Protein AF-A0A1C5S0I0-F1 (afdb_monomer_lite)

Secondary structure (DSSP, 8-state):
--TT----SSHHHHHHHHHHHHHHHHHHHHH--SS---HHHHHHHHT----PPP-

Sequence (55 aa):
MNKNTYEPETLEEEFAFLAGRVAALEAMLNADNSDFIDKKDVALILGISYIPKKD

Radius of gyration: 13.95 Å; chains: 1; bounding box: 40×26×34 Å

pLDDT: mean 83.23, std 12.37, range [41.66, 94.81]

Foldseek 3Di:
DPPPDDDDPDPVVVVVLVVQLVVVVVVVVVVDPDPDDDPVVNCVSVVHDDDDDDD

Structure (mmCIF, N/CA/C/O backbone):
data_AF-A0A1C5S0I0-F1
#
_entry.id   AF-A0A1C5S0I0-F1
#
loop_
_atom_site.group_PDB
_atom_site.id
_atom_site.type_symbol
_atom_site.label_atom_id
_atom_site.label_alt_id
_atom_site.label_comp_id
_atom_site.label_asym_id
_atom_site.label_entity_id
_atom_site.label_seq_id
_atom_site.pdbx_PDB_ins_code
_atom_site.Cartn_x
_atom_site.Cartn_y
_atom_site.Cartn_z
_atom_site.occupancy
_atom_site.B_iso_or_equiv
_atom_site.auth_seq_id
_atom_site.auth_comp_id
_atom_site.auth_asym_id
_atom_site.auth_atom_id
_atom_site.pdbx_PDB_model_num
ATOM 1 N N . MET A 1 1 ? -25.101 2.366 -4.905 1.00 41.66 1 MET A N 1
ATOM 2 C CA . MET A 1 1 ? -24.052 2.084 -3.908 1.00 41.66 1 MET A CA 1
ATOM 3 C C . MET A 1 1 ? -23.217 0.934 -4.451 1.00 41.66 1 MET A C 1
ATOM 5 O O . MET A 1 1 ? -23.756 -0.153 -4.637 1.00 41.66 1 MET A O 1
ATOM 9 N N . ASN A 1 2 ? -21.986 1.215 -4.885 1.00 46.75 2 ASN A N 1
ATOM 10 C CA . ASN A 1 2 ? -21.094 0.197 -5.441 1.00 46.75 2 ASN A CA 1
ATOM 11 C C . ASN A 1 2 ? -20.660 -0.714 -4.283 1.00 46.75 2 ASN A C 1
ATOM 13 O O . ASN A 1 2 ? -20.152 -0.214 -3.288 1.00 46.75 2 ASN A O 1
ATOM 17 N N . LYS A 1 3 ? -20.922 -2.021 -4.367 1.00 47.00 3 LYS A N 1
ATOM 18 C CA . LYS A 1 3 ? -20.802 -2.962 -3.232 1.00 47.00 3 LYS A CA 1
ATOM 19 C C . LYS A 1 3 ? -19.356 -3.252 -2.788 1.00 47.00 3 LYS A C 1
ATOM 21 O O . LYS A 1 3 ? -19.166 -4.041 -1.874 1.00 47.00 3 LYS A O 1
ATOM 26 N N . ASN A 1 4 ? -18.365 -2.625 -3.424 1.00 56.59 4 ASN A N 1
ATOM 27 C CA . ASN A 1 4 ? -16.950 -2.970 -3.277 1.00 56.59 4 ASN A CA 1
ATOM 28 C C . ASN A 1 4 ? -16.079 -1.808 -2.775 1.00 56.59 4 ASN A C 1
ATOM 30 O O . ASN A 1 4 ? -14.858 -1.938 -2.762 1.00 56.59 4 ASN A O 1
ATOM 34 N N . THR A 1 5 ? -16.667 -0.673 -2.396 1.00 61.19 5 THR A N 1
ATOM 35 C CA . THR A 1 5 ? -15.910 0.408 -1.759 1.00 61.19 5 THR A CA 1
ATOM 36 C C . THR A 1 5 ? -15.963 0.179 -0.256 1.00 61.19 5 THR A C 1
ATOM 38 O O . THR A 1 5 ? -16.974 0.472 0.375 1.00 61.19 5 THR A O 1
ATOM 41 N N . TYR A 1 6 ? -14.915 -0.431 0.297 1.00 69.75 6 TYR A N 1
ATOM 42 C CA . TYR A 1 6 ? -14.735 -0.458 1.744 1.00 69.75 6 TYR A CA 1
ATOM 43 C C . TYR A 1 6 ? -14.290 0.938 2.184 1.00 69.75 6 TYR A C 1
ATOM 45 O O . TYR A 1 6 ? -13.249 1.420 1.732 1.00 69.75 6 TYR A O 1
ATOM 53 N N . GLU A 1 7 ? -15.086 1.576 3.034 1.00 78.06 7 GLU A N 1
ATOM 54 C CA . GLU A 1 7 ? -14.744 2.830 3.700 1.00 78.06 7 GLU A CA 1
ATOM 55 C C . GLU A 1 7 ? -14.470 2.504 5.173 1.00 78.06 7 GLU A C 1
ATOM 57 O O . GLU A 1 7 ? -15.336 1.907 5.810 1.00 78.06 7 GLU A O 1
ATOM 62 N N . PRO A 1 8 ? -13.276 2.824 5.704 1.00 80.69 8 PRO A N 1
ATOM 63 C CA . PRO A 1 8 ? -12.973 2.641 7.119 1.00 80.69 8 PRO A CA 1
ATOM 64 C C . PRO A 1 8 ? -13.995 3.351 8.007 1.00 80.69 8 PRO A C 1
ATOM 66 O O . PRO A 1 8 ? -14.294 4.526 7.789 1.00 80.69 8 PRO A O 1
ATOM 69 N N . GLU A 1 9 ? -14.510 2.654 9.018 1.00 85.69 9 GLU A N 1
ATOM 70 C CA . GLU A 1 9 ? -15.468 3.225 9.974 1.00 85.69 9 GLU A CA 1
ATOM 71 C C . GLU A 1 9 ? -14.767 3.778 11.227 1.00 85.69 9 GLU A C 1
ATOM 73 O O . GLU A 1 9 ? -15.347 4.573 11.973 1.00 85.69 9 GLU A O 1
ATOM 78 N N . THR A 1 10 ? -13.507 3.388 11.453 1.00 90.81 10 THR A N 1
ATOM 79 C CA . THR A 1 10 ? -12.697 3.797 12.608 1.00 90.81 10 THR A CA 1
ATOM 80 C C . THR A 1 10 ? -11.296 4.256 12.206 1.00 90.81 10 THR A C 1
ATOM 82 O O 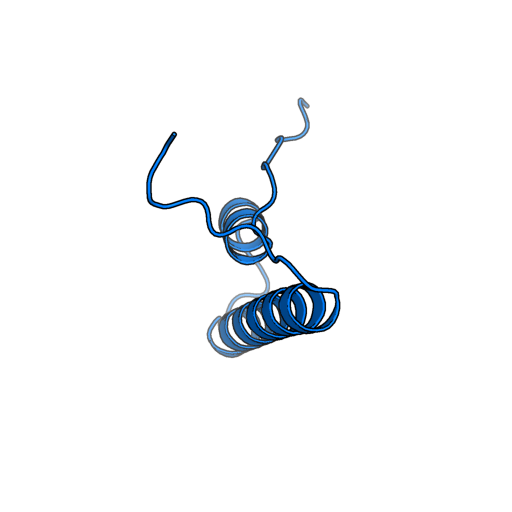. THR A 1 10 ? -10.774 3.903 11.147 1.00 90.81 10 THR A O 1
ATOM 85 N N . LEU A 1 11 ? -10.647 5.014 13.097 1.00 89.75 11 LEU A N 1
ATOM 86 C CA . LEU A 1 11 ? -9.248 5.412 12.922 1.00 89.75 11 LEU A CA 1
ATOM 87 C C . LEU A 1 11 ? -8.319 4.191 12.898 1.00 89.75 11 LEU A C 1
ATOM 89 O O . LEU A 1 11 ? -7.365 4.164 12.124 1.00 89.75 11 LEU A O 1
ATOM 93 N N . GLU A 1 12 ? -8.586 3.170 13.716 1.00 92.19 12 GLU A N 1
ATOM 94 C CA . GLU A 1 12 ? -7.804 1.931 13.713 1.00 92.19 12 GLU A CA 1
ATOM 95 C C . GLU A 1 12 ? -7.862 1.219 12.358 1.00 92.19 12 GLU A C 1
ATOM 97 O O . GLU A 1 12 ? -6.842 0.710 11.888 1.00 92.19 12 GLU A O 1
ATOM 102 N N . GLU A 1 13 ? -9.028 1.212 11.710 1.00 88.94 13 GLU A N 1
ATOM 103 C CA . GLU A 1 13 ? -9.180 0.664 10.365 1.00 88.94 13 GLU A CA 1
ATOM 104 C C . GLU A 1 13 ? -8.401 1.494 9.344 1.00 88.94 13 GLU A C 1
ATOM 106 O O . GLU A 1 13 ? -7.640 0.921 8.567 1.00 88.94 13 GLU A O 1
ATOM 111 N N . GLU A 1 14 ? -8.482 2.828 9.381 1.00 88.69 14 GLU A N 1
ATOM 112 C CA . GLU A 1 14 ? -7.669 3.689 8.506 1.00 88.69 14 GLU A CA 1
ATOM 113 C C . GLU A 1 14 ? -6.165 3.406 8.651 1.00 88.69 14 GLU A C 1
ATOM 115 O O . GLU A 1 14 ? -5.456 3.268 7.646 1.00 88.69 14 GLU A O 1
ATOM 120 N N . PHE A 1 15 ? -5.676 3.250 9.886 1.00 90.56 15 PHE A N 1
ATOM 121 C CA . PHE A 1 15 ? -4.284 2.884 10.151 1.00 90.56 15 PHE A CA 1
ATOM 122 C C . PHE A 1 15 ? -3.934 1.490 9.625 1.00 90.56 15 PHE A C 1
ATOM 124 O O . PHE A 1 15 ? -2.865 1.319 9.034 1.00 90.56 15 PHE A O 1
ATOM 131 N N . ALA A 1 16 ? -4.816 0.502 9.791 1.00 92.00 16 ALA A N 1
AT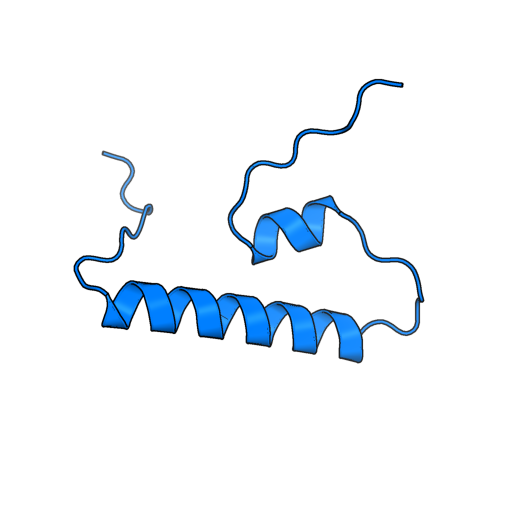OM 132 C CA . ALA A 1 16 ? -4.609 -0.843 9.260 1.00 92.00 16 ALA A CA 1
ATOM 133 C C . ALA A 1 16 ? -4.554 -0.846 7.722 1.00 92.00 16 ALA A C 1
ATOM 135 O O . ALA A 1 16 ? -3.680 -1.494 7.136 1.00 92.00 16 ALA A O 1
ATOM 136 N N . PHE A 1 17 ? -5.422 -0.071 7.061 1.00 90.50 17 PHE A N 1
ATOM 137 C CA . PHE A 1 17 ? -5.381 0.124 5.610 1.00 90.50 17 PHE A CA 1
ATOM 138 C C . PHE A 1 17 ? -4.072 0.774 5.171 1.00 90.50 17 PHE A C 1
ATOM 140 O O . PHE A 1 17 ? -3.438 0.293 4.230 1.00 90.50 17 PHE A O 1
ATOM 147 N N . LEU A 1 18 ? -3.635 1.832 5.854 1.00 91.25 18 LEU A N 1
ATOM 148 C CA . LEU A 1 18 ? -2.373 2.494 5.540 1.00 91.25 18 LEU A CA 1
ATOM 149 C C . LEU A 1 18 ? -1.178 1.546 5.715 1.00 91.25 18 LEU A C 1
ATOM 151 O O . LEU A 1 18 ? -0.344 1.451 4.816 1.00 91.25 18 LEU A O 1
ATOM 155 N N . ALA A 1 19 ? -1.121 0.803 6.822 1.00 94.12 19 ALA A N 1
ATOM 156 C CA . ALA A 1 19 ? -0.066 -0.173 7.085 1.00 94.12 19 ALA A CA 1
ATOM 157 C C . ALA A 1 19 ? -0.015 -1.266 6.004 1.00 94.12 19 ALA A C 1
ATOM 159 O O . ALA A 1 19 ? 1.064 -1.600 5.515 1.00 94.12 19 ALA A O 1
ATOM 160 N N . GLY A 1 20 ? -1.175 -1.766 5.565 1.00 93.81 20 GLY A N 1
ATOM 161 C CA . GLY A 1 20 ? -1.261 -2.734 4.469 1.00 93.81 20 GLY A CA 1
ATOM 162 C C . GLY A 1 20 ? -0.728 -2.187 3.141 1.00 93.81 20 GLY A C 1
ATOM 163 O O . GLY A 1 20 ? 0.004 -2.882 2.435 1.00 93.81 20 GLY A O 1
ATOM 164 N N . ARG A 1 21 ? -1.033 -0.925 2.812 1.00 94.25 21 ARG A N 1
ATOM 165 C CA . ARG A 1 21 ? -0.521 -0.266 1.596 1.00 94.25 21 ARG A CA 1
ATOM 166 C C . ARG A 1 21 ? 0.994 -0.052 1.653 1.00 94.25 21 ARG A C 1
ATOM 168 O O . ARG A 1 21 ? 1.667 -0.250 0.645 1.00 94.25 21 ARG A O 1
ATOM 175 N N . VAL A 1 22 ? 1.536 0.303 2.820 1.00 94.19 22 VAL A N 1
ATOM 176 C CA . VAL A 1 22 ? 2.989 0.432 3.028 1.00 94.19 22 VAL A CA 1
ATOM 177 C C . VAL A 1 22 ? 3.685 -0.919 2.851 1.0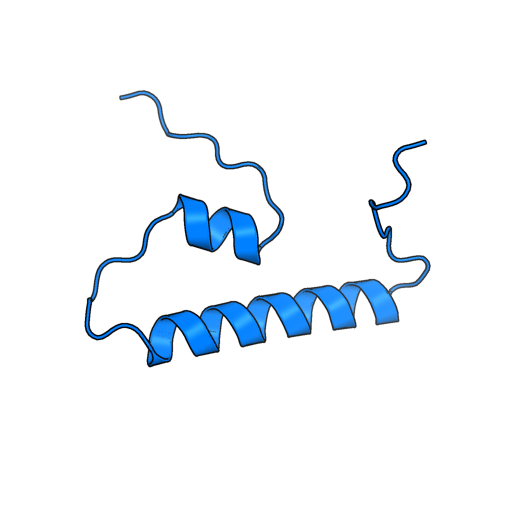0 94.19 22 VAL A C 1
ATOM 179 O O . VAL A 1 22 ? 4.632 -1.004 2.075 1.00 94.19 22 VAL A O 1
ATOM 182 N N . ALA A 1 23 ? 3.170 -1.987 3.465 1.00 94.81 23 ALA A N 1
ATOM 183 C CA . ALA A 1 23 ? 3.734 -3.330 3.313 1.00 94.81 23 ALA A CA 1
ATOM 184 C C . ALA A 1 23 ? 3.722 -3.811 1.847 1.00 94.81 23 ALA A C 1
ATOM 186 O O . ALA A 1 23 ? 4.673 -4.439 1.382 1.00 94.81 23 ALA A O 1
ATOM 187 N N . ALA A 1 24 ? 2.669 -3.487 1.089 1.00 92.38 24 ALA A N 1
ATOM 188 C CA . ALA A 1 24 ? 2.601 -3.793 -0.339 1.00 92.38 24 ALA A CA 1
ATOM 189 C C . ALA A 1 24 ? 3.646 -3.016 -1.164 1.00 92.38 24 ALA A C 1
ATOM 191 O O . ALA A 1 24 ? 4.243 -3.586 -2.078 1.00 92.38 24 ALA A O 1
ATOM 192 N N . LEU A 1 25 ? 3.913 -1.748 -0.827 1.00 92.38 25 LEU A N 1
ATOM 193 C CA . LEU A 1 25 ? 4.992 -0.974 -1.452 1.00 92.38 25 LEU A CA 1
ATOM 194 C C . LEU A 1 25 ? 6.368 -1.563 -1.135 1.00 92.38 25 LEU A C 1
ATOM 196 O O . LEU A 1 25 ? 7.190 -1.692 -2.037 1.00 92.38 25 LEU A O 1
ATOM 200 N N . GLU A 1 26 ? 6.616 -1.954 0.115 1.00 92.00 26 GLU A N 1
ATOM 201 C CA . GLU A 1 26 ? 7.872 -2.603 0.509 1.00 92.00 26 GLU A CA 1
ATOM 202 C C . GLU A 1 26 ? 8.079 -3.927 -0.233 1.00 92.00 26 GLU A C 1
ATOM 204 O O . GLU A 1 26 ? 9.176 -4.203 -0.717 1.00 92.00 26 GLU A O 1
ATOM 209 N N . ALA A 1 27 ? 7.032 -4.742 -0.371 1.00 90.88 27 ALA A N 1
ATOM 210 C CA . ALA A 1 27 ? 7.103 -5.985 -1.131 1.00 90.88 27 ALA A CA 1
ATOM 211 C C . ALA A 1 27 ? 7.431 -5.733 -2.611 1.00 90.88 27 ALA A C 1
ATOM 213 O O . ALA A 1 27 ? 8.283 -6.421 -3.168 1.00 90.88 27 ALA A O 1
ATOM 214 N N . MET A 1 28 ? 6.801 -4.730 -3.230 1.00 89.38 28 MET A N 1
ATOM 215 C CA . MET A 1 28 ? 7.083 -4.341 -4.615 1.00 89.38 28 MET A CA 1
ATOM 216 C C . MET A 1 28 ? 8.537 -3.878 -4.784 1.00 89.38 28 MET A C 1
ATOM 218 O O . MET A 1 28 ? 9.218 -4.345 -5.691 1.00 89.38 28 MET A O 1
ATOM 222 N N . LEU A 1 29 ? 9.029 -3.023 -3.880 1.00 88.19 29 LEU A N 1
ATOM 223 C CA . LEU A 1 29 ? 10.410 -2.526 -3.890 1.00 88.19 29 LEU A CA 1
ATOM 224 C C . LEU A 1 29 ? 11.450 -3.641 -3.740 1.00 88.19 29 LEU A C 1
ATOM 226 O O . LEU A 1 29 ? 12.518 -3.561 -4.331 1.00 88.19 29 LEU A O 1
ATOM 230 N N . ASN A 1 30 ? 11.148 -4.668 -2.946 1.00 88.81 30 ASN A N 1
ATOM 231 C CA . ASN A 1 30 ? 12.059 -5.792 -2.726 1.00 88.81 30 ASN A CA 1
ATOM 232 C C . ASN A 1 30 ? 11.979 -6.867 -3.822 1.00 88.81 30 ASN A C 1
ATOM 234 O O . ASN A 1 30 ? 12.897 -7.676 -3.948 1.00 88.81 30 ASN A O 1
ATOM 238 N N . ALA A 1 31 ? 10.871 -6.933 -4.564 1.00 85.38 31 ALA A N 1
ATOM 239 C CA . ALA A 1 31 ? 10.678 -7.907 -5.636 1.00 85.38 31 ALA A CA 1
ATOM 240 C C . ALA A 1 31 ? 11.282 -7.446 -6.968 1.00 85.38 31 ALA A C 1
ATOM 242 O O . ALA A 1 31 ? 11.6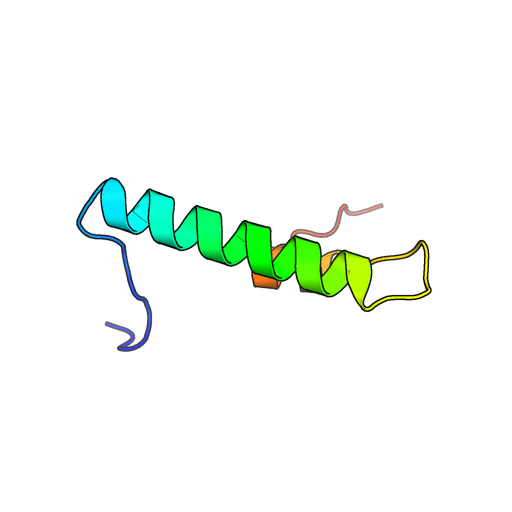30 -8.288 -7.799 1.00 85.38 31 ALA A O 1
ATOM 243 N N . ASP A 1 32 ? 11.377 -6.133 -7.183 1.00 74.56 32 ASP A N 1
ATOM 244 C CA . ASP A 1 32 ? 11.893 -5.581 -8.426 1.00 74.56 32 ASP A CA 1
ATOM 245 C C . ASP A 1 32 ? 13.424 -5.459 -8.389 1.00 74.56 32 ASP A C 1
ATOM 247 O O . ASP A 1 32 ? 14.005 -4.895 -7.466 1.00 74.56 32 ASP A O 1
ATOM 251 N N . ASN A 1 33 ? 14.091 -5.991 -9.416 1.00 75.25 33 ASN A N 1
ATOM 252 C CA . ASN A 1 33 ? 15.537 -5.813 -9.608 1.00 75.25 33 ASN A CA 1
ATOM 253 C C . ASN A 1 33 ? 15.855 -4.498 -10.351 1.00 75.25 33 ASN A C 1
ATOM 255 O O . ASN A 1 33 ? 17.007 -4.253 -10.715 1.00 75.25 33 ASN A O 1
ATOM 259 N N . SER A 1 34 ? 14.828 -3.701 -10.651 1.00 79.00 34 SER A N 1
ATOM 260 C CA . SER A 1 34 ? 14.890 -2.429 -11.361 1.00 79.00 34 SER A CA 1
ATOM 261 C C . SER A 1 34 ? 14.856 -1.246 -10.392 1.00 79.00 34 SER A C 1
ATOM 263 O O . SER A 1 34 ? 14.037 -1.196 -9.481 1.00 79.00 34 SER A O 1
ATOM 265 N N . ASP A 1 35 ? 15.667 -0.222 -10.667 1.00 79.31 35 ASP A N 1
ATOM 266 C CA . ASP A 1 35 ? 15.582 1.083 -9.990 1.00 79.31 35 ASP A CA 1
ATOM 267 C C . ASP A 1 35 ? 14.382 1.931 -10.476 1.00 79.31 35 ASP A C 1
ATOM 269 O O . ASP A 1 35 ? 14.156 3.051 -10.008 1.00 79.31 35 ASP A O 1
ATOM 273 N N . PHE A 1 36 ? 13.618 1.432 -11.454 1.00 80.06 36 PHE A N 1
ATOM 274 C CA . PHE A 1 36 ? 12.444 2.095 -12.018 1.00 80.06 36 PHE A CA 1
ATOM 275 C C . PHE A 1 36 ? 11.155 1.433 -11.550 1.00 80.06 36 PHE A C 1
ATOM 277 O O . PHE A 1 36 ? 10.992 0.230 -11.701 1.00 80.06 36 PHE A O 1
ATOM 284 N N . ILE A 1 37 ? 10.211 2.258 -11.095 1.00 84.25 37 ILE A N 1
ATOM 285 C CA . ILE A 1 37 ? 8.885 1.838 -10.637 1.00 84.25 37 ILE A CA 1
ATOM 286 C C . ILE A 1 37 ? 7.820 2.563 -11.462 1.00 84.25 37 ILE A C 1
ATOM 288 O O . ILE A 1 37 ? 7.897 3.786 -11.643 1.00 84.25 37 ILE A O 1
ATOM 292 N N . ASP A 1 38 ? 6.799 1.839 -11.934 1.00 88.19 38 ASP A N 1
ATOM 293 C CA . ASP A 1 38 ? 5.651 2.466 -12.590 1.00 88.19 38 ASP A CA 1
ATOM 294 C C . ASP A 1 38 ? 4.817 3.251 -11.563 1.00 88.19 38 ASP A C 1
ATOM 296 O O . ASP A 1 38 ? 4.300 2.736 -10.569 1.00 88.19 38 ASP A O 1
ATOM 300 N N . LYS A 1 39 ? 4.651 4.547 -11.829 1.00 88.38 39 LYS A N 1
ATOM 301 C CA . LYS A 1 39 ? 3.865 5.458 -10.991 1.00 88.38 39 LYS A CA 1
ATOM 302 C C . LYS A 1 39 ? 2.389 5.056 -10.917 1.00 88.38 39 LYS A C 1
ATOM 304 O O . LYS A 1 39 ? 1.723 5.424 -9.949 1.00 88.38 39 LYS A O 1
ATOM 309 N N . LYS A 1 40 ? 1.870 4.335 -11.915 1.00 89.94 40 LYS A N 1
ATOM 310 C CA . LYS A 1 40 ? 0.502 3.798 -11.910 1.00 89.94 40 LYS A CA 1
ATOM 311 C C . LYS A 1 40 ? 0.341 2.685 -10.880 1.00 89.94 40 LYS A C 1
ATOM 313 O O . LYS A 1 40 ? -0.656 2.694 -10.163 1.00 89.94 40 LYS A O 1
ATOM 318 N N . ASP A 1 41 ? 1.325 1.799 -10.761 1.00 89.06 41 ASP A N 1
ATOM 319 C CA . ASP A 1 41 ? 1.298 0.697 -9.795 1.00 89.06 41 ASP A CA 1
ATOM 320 C C . ASP A 1 41 ? 1.408 1.231 -8.364 1.00 89.06 41 ASP A C 1
ATOM 322 O O . ASP A 1 41 ? 0.627 0.853 -7.490 1.00 89.06 41 ASP A O 1
ATOM 326 N N . VAL A 1 42 ? 2.278 2.224 -8.144 1.00 90.62 42 VAL A N 1
ATOM 327 C CA . VAL A 1 42 ? 2.358 2.950 -6.863 1.00 90.62 42 VAL A CA 1
ATOM 328 C C . VAL A 1 42 ? 1.020 3.601 -6.511 1.00 90.62 42 VAL A C 1
ATOM 330 O O . VAL A 1 42 ? 0.554 3.487 -5.378 1.00 90.62 42 VAL A O 1
ATOM 333 N N . ALA A 1 43 ? 0.385 4.282 -7.469 1.00 91.19 43 ALA A N 1
ATOM 334 C CA . ALA A 1 43 ? -0.903 4.928 -7.241 1.00 91.19 43 ALA A CA 1
ATOM 335 C C . ALA A 1 43 ? -2.011 3.915 -6.916 1.00 91.19 43 ALA A C 1
ATOM 337 O O . ALA A 1 43 ? -2.830 4.175 -6.033 1.00 91.19 43 ALA A O 1
ATOM 338 N N . LEU A 1 44 ? -2.004 2.752 -7.577 1.00 89.75 44 LEU A N 1
ATOM 339 C CA . LEU A 1 44 ? -2.931 1.655 -7.308 1.00 89.75 44 LEU A CA 1
ATOM 340 C C . LEU A 1 44 ? -2.755 1.108 -5.886 1.00 89.75 44 LEU A C 1
ATOM 342 O O . LEU A 1 44 ? -3.744 0.992 -5.164 1.00 89.75 44 LEU A O 1
ATOM 346 N N . ILE A 1 45 ? -1.514 0.835 -5.462 1.00 91.19 45 ILE A N 1
ATOM 347 C CA . ILE A 1 4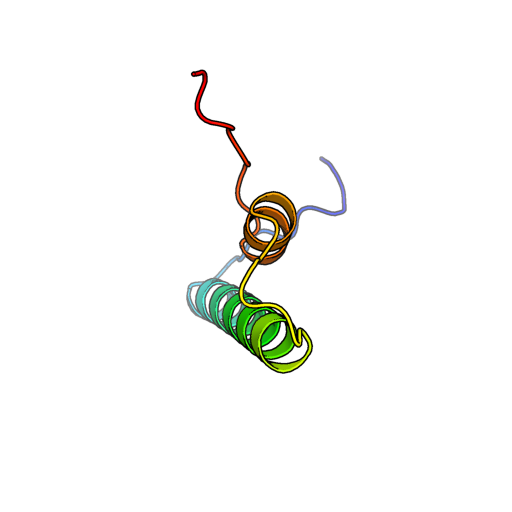5 ? -1.216 0.350 -4.105 1.00 91.19 45 ILE A CA 1
ATOM 348 C C . ILE A 1 45 ? -1.637 1.385 -3.059 1.00 91.19 45 ILE A C 1
ATOM 350 O O . ILE A 1 45 ? -2.272 1.046 -2.063 1.00 91.19 45 ILE A O 1
ATOM 354 N N . LEU A 1 46 ? -1.341 2.663 -3.295 1.00 89.56 46 LEU A N 1
ATOM 355 C CA . LEU A 1 46 ? -1.735 3.744 -2.395 1.00 89.56 46 LEU A CA 1
ATOM 356 C C . LEU A 1 46 ? -3.241 4.045 -2.424 1.00 89.56 46 LEU A C 1
ATOM 358 O O . LEU A 1 46 ? -3.717 4.773 -1.552 1.00 89.56 46 LEU A O 1
ATOM 362 N N . GLY A 1 47 ? -3.991 3.495 -3.383 1.00 87.31 47 GLY A N 1
ATOM 363 C CA . GLY A 1 47 ? -5.418 3.757 -3.560 1.00 87.31 47 GLY A CA 1
ATOM 364 C C . GLY A 1 47 ? -5.722 5.211 -3.929 1.00 87.31 47 GLY A C 1
ATOM 365 O O . GLY A 1 47 ? -6.754 5.740 -3.521 1.00 87.31 47 GLY A O 1
ATOM 366 N N . ILE A 1 48 ? -4.817 5.874 -4.655 1.00 86.62 48 ILE A N 1
ATOM 367 C CA . ILE A 1 48 ? -4.951 7.278 -5.064 1.00 86.62 48 ILE A CA 1
ATOM 368 C C . ILE A 1 48 ? -5.172 7.395 -6.571 1.00 86.62 48 ILE A C 1
ATOM 370 O O . ILE A 1 48 ? -4.770 6.543 -7.361 1.00 86.62 48 ILE A O 1
ATOM 374 N N . SER A 1 49 ? -5.791 8.498 -6.991 1.00 85.75 49 SER A N 1
ATOM 375 C CA . SER A 1 49 ? -5.922 8.799 -8.416 1.00 85.75 49 SER A CA 1
ATOM 376 C C . SER A 1 49 ? -4.567 9.192 -9.003 1.00 85.75 49 SER A C 1
ATOM 378 O O . SER A 1 49 ? -3.933 10.137 -8.534 1.00 85.75 49 SER A O 1
ATOM 380 N N . TYR A 1 50 ? -4.138 8.503 -10.061 1.00 85.31 50 TYR A N 1
ATOM 381 C CA . TYR A 1 50 ? -2.957 8.893 -10.824 1.00 85.31 50 TYR A CA 1
ATOM 382 C C . TYR A 1 50 ? -3.315 9.991 -11.827 1.00 85.31 50 TYR A C 1
ATOM 384 O O . TYR A 1 50 ? -4.062 9.758 -12.778 1.00 85.31 50 TYR A O 1
ATOM 392 N N . ILE A 1 51 ? -2.756 11.184 -11.632 1.00 84.06 51 ILE A N 1
ATOM 393 C CA . ILE A 1 51 ? -2.852 12.282 -12.594 1.00 84.06 51 ILE A CA 1
ATOM 394 C C . ILE A 1 51 ? -1.460 12.463 -13.209 1.00 84.06 51 ILE A C 1
ATOM 396 O O . ILE A 1 51 ? -0.557 12.947 -12.521 1.00 84.06 51 ILE A O 1
ATOM 400 N N . PRO A 1 52 ? -1.243 12.066 -14.476 1.00 79.44 52 PRO A N 1
ATOM 401 C CA . PRO A 1 52 ? 0.025 12.329 -15.136 1.00 79.44 52 PRO A CA 1
ATOM 402 C C . PRO A 1 52 ? 0.227 13.843 -15.243 1.00 79.44 52 PRO A C 1
ATOM 404 O O . PRO A 1 52 ? -0.703 14.583 -15.577 1.00 79.44 52 PRO A O 1
ATOM 407 N N . LYS A 1 53 ? 1.447 14.319 -14.968 1.00 80.44 53 LYS A N 1
ATOM 408 C CA . LYS A 1 53 ? 1.810 15.697 -15.316 1.00 80.44 53 LYS A CA 1
ATOM 409 C C . LYS A 1 53 ? 1.670 15.844 -16.833 1.00 80.44 53 LYS A C 1
ATOM 411 O O . LYS A 1 53 ? 2.191 15.012 -17.568 1.00 80.44 53 LYS A O 1
ATOM 416 N N . LYS A 1 54 ? 0.937 16.867 -17.282 1.00 72.06 54 LYS A N 1
ATOM 417 C CA . LYS A 1 54 ? 1.009 17.320 -18.674 1.00 72.06 54 LYS A CA 1
ATOM 418 C C . LYS A 1 54 ? 2.346 18.030 -18.845 1.00 72.06 54 LYS A C 1
ATOM 420 O O . LYS A 1 54 ? 2.608 18.973 -18.098 1.00 72.06 54 LYS A O 1
ATOM 425 N N . ASP A 1 55 ? 3.149 17.522 -19.768 1.00 63.97 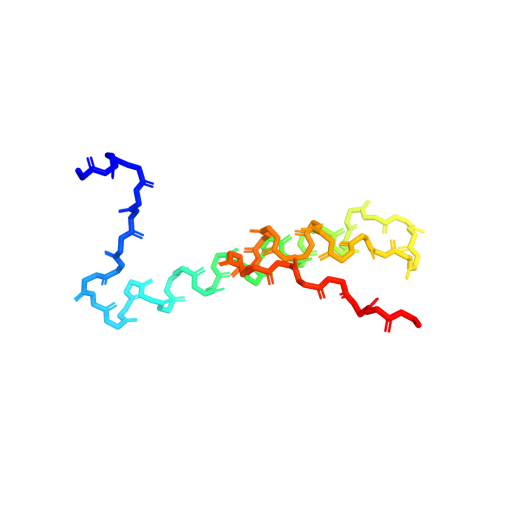55 ASP A N 1
ATOM 426 C CA . ASP A 1 55 ? 4.342 18.196 -20.278 1.00 63.97 55 ASP A CA 1
ATOM 427 C C . ASP A 1 55 ? 3.961 19.444 -21.091 1.00 63.97 55 ASP A C 1
ATOM 429 O O . ASP A 1 55 ? 2.884 19.426 -21.742 1.00 63.97 55 ASP A O 1
#